Protein AF-A0A355GVV0-F1 (afdb_monomer_lite)

Radius of gyration: 23.67 Å; chains: 1; bounding box: 60×24×64 Å

pLDDT: mean 89.29, std 7.78, range [55.41, 97.38]

Sequence (153 aa):
MKILMRLLKFTRQDWPNFIIATVSVLVITGFNLWIPMIIKQILALIGDGQSPDALLGITRSGLMLLGAYLGRTVCQFLQRYYSHVGGWSLVARMRQKTYDHIQKLSLRFFQDKPTGQLMSRMISDTANMETLTAHALPDMLSNTLLLIGVTVL

Secondary structure (DSSP, 8-state):
-HHHHHHHHHGGGGHHHHHHHHHHHHHHHHHHHHHHHHHHHHHHHHHT---TTHHHHHHHHHHHHHHHHHHHHHHHHHHHHHHHHHHHHHHHHHHHHHHHHHTTS-HHHHHTS-HHHHHHIIIIIHHHHHHIIIIIHHHHHHHHHHHHHHHH-

Foldseek 3Di:
DVVVVVLVVLLVVLVVLLVLLLVLLVLLLVLVLVLVVLVVQLVVLVVVDDDVCSVVSNVVSVVVNVVSVVSNVVSVVSNLVSLQVSLVVSLVVQLVVLVVVVVPDDPVVVVPDDPVVSVCCSRVVSNVSSCCRSPVVSPVSNVVSNVVSVVVD

Structure (mmCIF, N/CA/C/O backbone):
data_AF-A0A355GVV0-F1
#
_entry.id   AF-A0A355GVV0-F1
#
loop_
_atom_site.group_PDB
_atom_site.id
_atom_site.type_symbol
_atom_site.label_atom_id
_atom_site.label_alt_id
_atom_site.label_comp_id
_atom_site.label_asym_id
_atom_site.label_entity_id
_atom_site.label_seq_id
_atom_site.pdbx_PDB_ins_code
_atom_site.Cartn_x
_atom_site.Cartn_y
_atom_site.Cartn_z
_atom_site.occupancy
_atom_site.B_iso_or_equiv
_atom_site.auth_seq_id
_atom_site.auth_comp_id
_atom_site.auth_asym_id
_atom_site.auth_atom_id
_atom_site.pdbx_PDB_model_num
ATOM 1 N N . MET A 1 1 ? -21.300 -12.947 0.345 1.00 55.41 1 MET A N 1
ATOM 2 C CA . MET A 1 1 ? -21.330 -11.684 -0.441 1.00 55.41 1 MET A CA 1
ATOM 3 C C . MET A 1 1 ? -21.947 -10.483 0.293 1.00 55.41 1 MET A C 1
ATOM 5 O O . MET A 1 1 ? -21.330 -9.427 0.272 1.00 55.41 1 MET A O 1
ATOM 9 N N . LYS A 1 2 ? -23.094 -10.597 0.992 1.00 74.69 2 LYS A N 1
ATOM 10 C CA . LYS A 1 2 ? -23.753 -9.447 1.670 1.00 74.69 2 LYS A CA 1
ATOM 11 C C . LYS A 1 2 ? -22.872 -8.706 2.697 1.00 74.69 2 LYS A C 1
ATOM 13 O O . LYS A 1 2 ? -22.935 -7.485 2.782 1.00 74.69 2 LYS A O 1
ATOM 18 N N . ILE A 1 3 ? -22.038 -9.430 3.450 1.00 75.75 3 ILE A N 1
ATOM 19 C CA . ILE A 1 3 ? -21.114 -8.855 4.450 1.00 75.75 3 ILE A CA 1
ATOM 20 C C . ILE A 1 3 ? -20.027 -8.008 3.776 1.00 75.75 3 ILE A C 1
ATOM 22 O O . ILE A 1 3 ? -19.794 -6.877 4.194 1.00 75.75 3 ILE A O 1
ATOM 26 N N . LEU A 1 4 ? -19.440 -8.515 2.687 1.00 72.25 4 LEU A N 1
ATOM 27 C CA . LEU A 1 4 ? -18.403 -7.818 1.926 1.00 72.25 4 LEU A CA 1
ATOM 28 C C . LEU A 1 4 ? -18.928 -6.488 1.367 1.00 72.25 4 LEU A C 1
ATOM 30 O O . LEU A 1 4 ? -18.325 -5.450 1.595 1.00 72.25 4 LEU A O 1
ATOM 34 N N . MET A 1 5 ? -20.108 -6.492 0.736 1.00 71.38 5 MET A N 1
ATOM 35 C CA . MET A 1 5 ? -20.757 -5.265 0.243 1.00 71.38 5 MET A CA 1
ATOM 36 C C . MET A 1 5 ? -21.082 -4.266 1.361 1.00 71.38 5 MET A C 1
ATOM 38 O O . MET A 1 5 ? -21.007 -3.055 1.156 1.00 71.38 5 MET A O 1
ATOM 42 N N . ARG A 1 6 ? -21.432 -4.750 2.557 1.00 77.19 6 ARG A N 1
ATOM 43 C CA . ARG A 1 6 ? -21.721 -3.890 3.711 1.00 77.19 6 ARG A CA 1
ATOM 44 C C . ARG A 1 6 ? -20.454 -3.218 4.246 1.00 77.19 6 ARG A C 1
ATOM 46 O O . ARG A 1 6 ? -20.512 -2.038 4.581 1.00 77.19 6 ARG A O 1
ATOM 53 N N . LEU A 1 7 ? -19.332 -3.941 4.268 1.00 74.31 7 LEU A N 1
ATOM 54 C CA . LEU A 1 7 ? -18.010 -3.393 4.588 1.00 74.31 7 LEU A CA 1
ATOM 55 C C . LEU A 1 7 ? -17.569 -2.378 3.528 1.00 74.31 7 LEU A C 1
ATOM 57 O O . LEU A 1 7 ? -17.189 -1.265 3.872 1.00 74.31 7 LEU A O 1
ATOM 61 N N . LEU A 1 8 ? -17.737 -2.704 2.246 1.00 71.75 8 LEU A N 1
ATOM 62 C CA . LEU A 1 8 ? -17.374 -1.842 1.117 1.00 71.75 8 LEU A CA 1
ATOM 63 C C . LEU A 1 8 ? -18.168 -0.521 1.101 1.00 71.75 8 LEU A C 1
ATOM 65 O O . LEU A 1 8 ? -17.642 0.540 0.778 1.00 71.75 8 LEU A O 1
ATOM 69 N N . LYS A 1 9 ? -19.440 -0.555 1.517 1.00 77.88 9 LYS A N 1
ATOM 70 C CA . LYS A 1 9 ? -20.248 0.660 1.706 1.00 77.88 9 LYS A CA 1
ATOM 71 C C . LYS A 1 9 ? -19.784 1.484 2.914 1.00 77.88 9 LYS A C 1
ATOM 73 O O . LYS A 1 9 ? -19.924 2.704 2.900 1.00 77.88 9 LYS A O 1
ATOM 78 N N . PHE A 1 10 ? -19.236 0.842 3.946 1.00 79.06 10 PHE A N 1
ATOM 79 C CA . PHE A 1 10 ? -18.700 1.508 5.137 1.00 79.06 10 PHE A CA 1
ATOM 80 C C . PHE A 1 10 ? -17.327 2.158 4.884 1.00 79.06 10 PHE A C 1
ATOM 82 O O . PHE A 1 10 ? -17.004 3.178 5.496 1.00 79.06 10 PHE A O 1
ATOM 89 N N . THR A 1 11 ? -16.550 1.631 3.932 1.00 79.94 11 THR A N 1
ATOM 90 C CA . THR A 1 11 ? -15.290 2.248 3.490 1.00 79.94 11 THR A CA 1
ATOM 91 C C . THR A 1 11 ? -15.491 3.451 2.568 1.00 79.94 11 THR A C 1
ATOM 93 O O . THR A 1 11 ? -14.528 4.175 2.346 1.00 79.94 11 THR A O 1
ATOM 96 N N . ARG A 1 12 ? -16.716 3.722 2.074 1.00 81.31 12 ARG A N 1
ATOM 97 C CA . ARG A 1 12 ? -17.031 4.776 1.079 1.00 81.31 12 ARG A CA 1
ATOM 98 C C . ARG A 1 12 ? -16.417 6.147 1.381 1.00 81.31 12 ARG A C 1
ATOM 100 O O . ARG A 1 12 ? -16.052 6.860 0.455 1.00 81.31 12 ARG A O 1
ATOM 107 N N . GLN A 1 13 ? -16.304 6.512 2.654 1.00 82.88 13 GLN A N 1
ATOM 108 C CA . GLN A 1 13 ? -15.738 7.794 3.069 1.00 82.88 13 GLN A CA 1
ATOM 109 C C . GLN A 1 13 ? -14.218 7.901 2.819 1.00 82.88 13 GLN A C 1
ATOM 111 O O . GLN A 1 13 ? -13.740 8.998 2.564 1.00 82.88 13 GLN A O 1
ATOM 116 N N . ASP A 1 14 ? -13.484 6.780 2.805 1.00 87.56 14 ASP A N 1
ATOM 117 C CA . ASP A 1 14 ? -12.030 6.732 2.548 1.00 87.56 14 ASP A CA 1
ATOM 118 C C . ASP A 1 14 ? -11.680 6.306 1.113 1.00 87.56 14 ASP A C 1
ATOM 120 O O . ASP A 1 14 ? -10.513 6.075 0.794 1.00 87.56 14 ASP A O 1
ATOM 124 N N . TRP A 1 15 ? -12.670 6.187 0.223 1.00 84.94 15 TRP A N 1
ATOM 125 C CA . TRP A 1 15 ? -12.437 5.784 -1.168 1.00 84.94 15 TRP A CA 1
ATOM 126 C C . TRP A 1 15 ? -11.397 6.620 -1.915 1.00 84.94 15 TRP A C 1
ATOM 128 O O . TRP A 1 15 ? -10.642 6.012 -2.669 1.00 84.94 15 TRP A O 1
ATOM 138 N N . PRO A 1 16 ? -11.282 7.950 -1.722 1.00 91.06 16 PRO A N 1
ATOM 139 C CA . PRO A 1 16 ? -10.233 8.718 -2.387 1.00 91.06 16 PRO A CA 1
ATOM 140 C C . PRO A 1 16 ? -8.832 8.165 -2.099 1.00 91.06 16 PRO A C 1
ATOM 142 O O . PRO A 1 16 ? -8.040 7.979 -3.020 1.00 91.06 16 PRO A O 1
ATOM 145 N N . ASN A 1 17 ? -8.561 7.803 -0.843 1.00 92.94 17 ASN A N 1
ATOM 146 C CA . ASN A 1 17 ? -7.276 7.246 -0.430 1.00 92.94 17 ASN A CA 1
ATOM 147 C C . ASN A 1 17 ? -7.032 5.873 -1.074 1.00 92.94 17 ASN A C 1
ATOM 149 O O . ASN A 1 17 ? -5.964 5.624 -1.633 1.00 92.94 17 ASN A O 1
ATOM 153 N N . PHE A 1 18 ? -8.042 4.999 -1.073 1.00 91.12 18 PHE A N 1
ATOM 154 C CA . PHE A 1 18 ? -7.925 3.679 -1.696 1.00 91.12 18 PHE A CA 1
ATOM 155 C C . PHE A 1 18 ? -7.801 3.743 -3.223 1.00 91.12 18 PHE A C 1
ATOM 157 O O . PHE A 1 18 ? -7.100 2.918 -3.806 1.00 91.12 18 PHE A O 1
ATOM 164 N N . ILE A 1 19 ? -8.419 4.726 -3.883 1.00 92.25 19 ILE A N 1
ATOM 165 C CA . ILE A 1 19 ? -8.277 4.938 -5.330 1.00 92.25 19 ILE A CA 1
ATOM 166 C C . ILE A 1 19 ? -6.848 5.364 -5.661 1.00 92.25 19 ILE A C 1
ATOM 168 O O . ILE A 1 19 ? -6.229 4.755 -6.531 1.00 92.25 19 ILE A O 1
ATOM 172 N N . ILE A 1 20 ? -6.294 6.349 -4.942 1.00 94.81 20 ILE A N 1
ATOM 173 C CA . ILE A 1 20 ? -4.908 6.794 -5.156 1.00 94.81 20 ILE A CA 1
ATOM 174 C C . ILE A 1 20 ? -3.938 5.633 -4.920 1.00 94.81 20 ILE A C 1
ATOM 176 O O . ILE A 1 20 ? -3.043 5.396 -5.734 1.00 94.81 20 ILE A O 1
ATOM 180 N N . ALA A 1 21 ? -4.144 4.865 -3.849 1.00 94.25 21 ALA A N 1
ATOM 181 C CA . ALA A 1 21 ? -3.357 3.672 -3.569 1.00 94.25 21 ALA A CA 1
ATOM 182 C C . ALA A 1 21 ? -3.439 2.633 -4.695 1.00 94.25 21 ALA A C 1
ATOM 184 O O . ALA A 1 21 ? -2.408 2.138 -5.143 1.00 94.25 21 ALA A O 1
ATOM 185 N N . THR A 1 22 ? -4.644 2.344 -5.189 1.00 92.31 22 THR A N 1
ATOM 186 C CA . THR A 1 22 ? -4.869 1.370 -6.267 1.00 92.31 22 THR A CA 1
ATOM 187 C C . THR A 1 22 ? -4.180 1.805 -7.556 1.00 92.31 22 THR A C 1
ATOM 189 O O . THR A 1 22 ? -3.444 1.023 -8.148 1.00 92.31 22 THR A O 1
ATOM 192 N N . VAL A 1 23 ? -4.352 3.064 -7.968 1.00 95.31 23 VAL A N 1
ATOM 193 C CA . VAL A 1 23 ? -3.676 3.613 -9.154 1.00 95.31 23 VAL A CA 1
ATOM 194 C C . VAL A 1 23 ? -2.158 3.536 -8.988 1.00 95.31 23 VAL A C 1
ATOM 196 O O . VAL A 1 23 ? -1.456 3.134 -9.911 1.00 95.31 23 VAL A O 1
ATOM 199 N N . SER A 1 24 ? -1.652 3.841 -7.793 1.00 96.00 24 SER A N 1
ATOM 200 C CA . SER A 1 24 ? -0.222 3.758 -7.498 1.00 96.00 24 SER A CA 1
ATOM 201 C C . SER A 1 24 ? 0.300 2.320 -7.607 1.00 96.00 24 SER A C 1
ATOM 203 O O . SER A 1 24 ? 1.360 2.119 -8.192 1.00 96.00 24 SER A O 1
ATOM 205 N N . VAL A 1 25 ? -0.449 1.314 -7.129 1.00 94.56 25 VAL A N 1
ATOM 206 C CA . VAL A 1 25 ? -0.112 -0.111 -7.325 1.00 94.56 25 VAL A CA 1
ATOM 207 C C . VAL A 1 25 ? -0.016 -0.457 -8.807 1.00 94.56 25 VAL A C 1
ATOM 209 O O . VAL A 1 25 ? 0.981 -1.046 -9.208 1.00 94.56 25 VAL A O 1
ATOM 212 N N . LEU A 1 26 ? -0.994 -0.057 -9.628 1.00 93.69 26 LEU A N 1
ATOM 213 C CA . LEU A 1 26 ? -0.978 -0.342 -11.070 1.00 93.69 26 LEU A CA 1
ATOM 214 C C . LEU A 1 26 ? 0.288 0.203 -11.743 1.00 93.69 26 LEU A C 1
ATOM 216 O O . LEU A 1 26 ? 0.930 -0.490 -12.532 1.00 93.69 26 LEU A O 1
ATOM 220 N N . VAL A 1 27 ? 0.678 1.428 -11.388 1.00 95.62 27 VAL A N 1
ATOM 221 C CA . VAL A 1 27 ? 1.893 2.063 -11.909 1.00 95.62 27 VAL A CA 1
ATOM 222 C C . VAL A 1 27 ? 3.154 1.341 -11.414 1.00 95.62 27 VAL A C 1
ATOM 224 O O . VAL A 1 27 ? 4.070 1.102 -12.200 1.00 95.62 27 VAL A O 1
ATOM 227 N N . ILE A 1 28 ? 3.201 0.925 -10.143 1.00 95.25 28 ILE A N 1
ATOM 228 C CA . ILE A 1 28 ? 4.315 0.132 -9.590 1.00 95.25 28 ILE A CA 1
ATOM 229 C C . ILE A 1 28 ? 4.454 -1.204 -10.324 1.00 95.25 28 ILE A C 1
ATOM 231 O O . ILE A 1 28 ? 5.572 -1.593 -10.663 1.00 95.25 28 ILE A O 1
ATOM 235 N N . THR A 1 29 ? 3.347 -1.903 -10.588 1.00 93.44 29 THR A N 1
ATOM 236 C CA . THR A 1 29 ? 3.352 -3.151 -11.362 1.00 93.44 29 THR A CA 1
ATOM 237 C C . THR A 1 29 ? 3.887 -2.905 -12.775 1.00 93.44 29 THR A C 1
ATOM 239 O O . THR A 1 29 ? 4.726 -3.672 -13.242 1.00 93.44 29 THR A O 1
ATOM 242 N N . GLY A 1 30 ? 3.502 -1.798 -13.419 1.00 93.19 30 GLY A N 1
ATOM 243 C CA . GLY A 1 30 ? 4.070 -1.382 -14.705 1.00 93.19 30 GLY A CA 1
ATOM 244 C C . GLY A 1 30 ? 5.592 -1.213 -14.654 1.00 93.19 30 GLY A C 1
ATOM 245 O O . GLY A 1 30 ? 6.305 -1.771 -15.486 1.00 93.19 30 GLY A O 1
ATOM 246 N N . PHE A 1 31 ? 6.117 -0.532 -13.629 1.00 94.69 31 PHE A N 1
ATOM 247 C CA . PHE A 1 31 ? 7.566 -0.424 -13.427 1.00 94.69 31 PHE A CA 1
ATOM 248 C C . PHE A 1 31 ? 8.238 -1.783 -13.176 1.00 94.69 31 PHE A C 1
ATOM 250 O O . PHE A 1 31 ? 9.323 -2.020 -13.704 1.00 94.69 31 PHE A O 1
ATOM 257 N N . ASN A 1 32 ? 7.609 -2.689 -12.417 1.00 92.81 32 ASN A N 1
ATOM 258 C CA . ASN A 1 32 ? 8.150 -4.031 -12.163 1.00 92.81 32 ASN A CA 1
ATOM 259 C C . ASN A 1 32 ? 8.315 -4.853 -13.452 1.00 92.81 32 ASN A C 1
ATOM 261 O O . ASN A 1 32 ? 9.244 -5.650 -13.532 1.00 92.81 32 ASN A O 1
ATOM 265 N N . LEU A 1 33 ? 7.438 -4.659 -14.441 1.00 91.75 33 LEU A N 1
ATOM 266 C CA . LEU A 1 33 ? 7.525 -5.318 -15.749 1.00 91.75 33 LEU A CA 1
ATOM 267 C C . LEU A 1 33 ? 8.517 -4.614 -16.681 1.00 91.75 33 LEU A C 1
ATOM 269 O O . LEU A 1 33 ? 9.238 -5.264 -17.433 1.00 91.75 33 LEU A O 1
ATOM 273 N N . TRP A 1 34 ? 8.592 -3.284 -16.610 1.00 92.69 34 TRP A N 1
ATOM 274 C CA . TRP A 1 34 ? 9.447 -2.496 -17.495 1.00 92.69 34 TRP A CA 1
ATOM 275 C C . TRP A 1 34 ? 10.939 -2.597 -17.143 1.00 92.69 34 TRP A C 1
ATOM 277 O O . TRP A 1 34 ? 11.776 -2.701 -18.039 1.00 92.69 34 TRP A O 1
ATOM 287 N N . ILE A 1 35 ? 11.290 -2.622 -15.851 1.00 93.56 35 ILE A N 1
ATOM 288 C CA . ILE A 1 35 ? 12.689 -2.683 -15.387 1.00 93.56 35 ILE A CA 1
ATOM 289 C C . ILE A 1 35 ? 13.455 -3.886 -15.989 1.00 93.56 35 ILE A C 1
ATOM 291 O O . ILE A 1 35 ? 14.532 -3.664 -16.551 1.00 93.56 35 ILE A O 1
ATOM 295 N N . PRO A 1 36 ? 12.939 -5.134 -15.957 1.00 92.69 36 PRO A N 1
ATOM 296 C CA . PRO A 1 36 ? 13.584 -6.277 -16.607 1.00 92.69 36 PRO A CA 1
ATOM 297 C C . PRO A 1 36 ? 13.811 -6.102 -18.113 1.00 92.69 36 PRO A C 1
ATOM 299 O O . PRO A 1 36 ? 14.832 -6.555 -18.629 1.00 92.69 36 PRO A O 1
ATOM 302 N N . MET A 1 37 ? 12.907 -5.421 -18.827 1.00 91.19 37 MET A N 1
ATOM 303 C CA . MET A 1 37 ? 13.069 -5.169 -20.265 1.00 91.19 37 MET A CA 1
ATOM 304 C C . MET A 1 37 ? 14.250 -4.233 -20.545 1.00 91.19 37 MET A C 1
ATOM 306 O O . MET A 1 37 ? 15.015 -4.479 -21.476 1.00 91.19 37 MET A O 1
ATOM 310 N N . ILE A 1 38 ? 14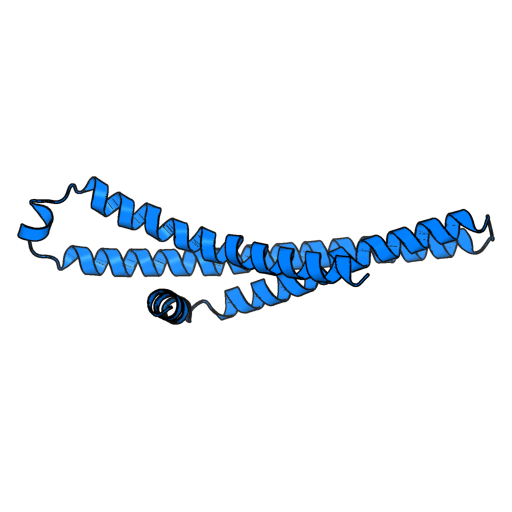.441 -3.204 -19.712 1.00 90.38 38 ILE A N 1
ATOM 311 C CA . ILE A 1 38 ? 15.600 -2.301 -19.809 1.00 90.38 38 ILE A CA 1
ATOM 312 C C . ILE A 1 38 ? 16.894 -3.082 -19.548 1.00 90.38 38 ILE A C 1
ATOM 314 O O . ILE A 1 38 ? 17.869 -2.929 -20.281 1.00 90.38 38 ILE A O 1
ATOM 318 N N . ILE A 1 39 ? 16.899 -3.971 -18.549 1.00 90.69 39 ILE A N 1
ATOM 319 C CA . ILE A 1 39 ? 18.057 -4.829 -18.255 1.00 90.69 39 ILE A CA 1
ATOM 320 C C . ILE A 1 39 ? 18.372 -5.745 -19.446 1.00 90.69 39 ILE A C 1
ATOM 322 O O . ILE A 1 39 ? 19.530 -5.846 -19.846 1.00 90.69 39 ILE A O 1
ATOM 326 N N . LYS A 1 40 ? 17.356 -6.362 -20.065 1.00 90.06 40 LYS A N 1
ATOM 327 C CA . LYS A 1 40 ? 17.526 -7.180 -21.277 1.00 90.06 40 LYS A CA 1
ATOM 328 C C . LYS A 1 40 ? 18.151 -6.377 -22.422 1.00 90.06 40 LYS A C 1
ATOM 330 O O . LYS A 1 40 ? 19.029 -6.890 -23.109 1.00 90.06 40 LYS A O 1
ATOM 335 N N . GLN A 1 41 ? 17.739 -5.123 -22.605 1.00 87.12 41 GLN A N 1
ATOM 336 C CA . GLN A 1 41 ? 18.304 -4.236 -23.623 1.00 87.12 41 GLN A CA 1
ATOM 337 C C . GLN A 1 41 ? 19.773 -3.890 -23.340 1.00 87.12 41 GLN A C 1
ATOM 339 O O . GLN A 1 41 ? 20.589 -3.922 -24.257 1.00 87.12 41 GLN A O 1
ATOM 344 N N . ILE A 1 42 ? 20.129 -3.627 -22.078 1.00 86.94 42 ILE A N 1
ATOM 345 C CA . ILE A 1 42 ? 21.526 -3.407 -21.669 1.00 86.94 42 ILE A CA 1
ATOM 346 C C . ILE A 1 42 ? 22.377 -4.646 -21.974 1.00 86.94 42 ILE A C 1
ATOM 348 O O . ILE A 1 42 ? 23.454 -4.518 -22.548 1.00 86.94 42 ILE A O 1
ATOM 352 N N . LEU A 1 43 ? 21.890 -5.844 -21.637 1.00 87.69 43 LEU A N 1
ATOM 353 C CA . LEU A 1 43 ? 22.608 -7.095 -21.902 1.00 87.69 43 LEU A CA 1
ATOM 354 C C . LEU A 1 43 ? 22.805 -7.351 -23.404 1.00 87.69 43 LEU A C 1
ATOM 356 O O . LEU A 1 43 ? 23.882 -7.784 -23.803 1.00 87.69 43 LEU A O 1
ATOM 360 N N . ALA A 1 44 ? 21.807 -7.045 -24.237 1.00 86.00 44 ALA A N 1
ATOM 361 C CA . ALA A 1 44 ? 21.916 -7.181 -25.691 1.00 86.00 44 ALA A CA 1
ATOM 362 C C . ALA A 1 44 ? 22.988 -6.249 -26.286 1.00 86.00 44 ALA A C 1
ATOM 364 O O . ALA A 1 44 ? 23.790 -6.686 -27.105 1.00 86.00 44 ALA A O 1
ATOM 365 N N . LEU A 1 45 ? 23.060 -4.998 -25.814 1.00 83.38 45 LEU A N 1
ATOM 366 C CA . LEU A 1 45 ? 24.079 -4.030 -26.244 1.00 83.38 45 LEU A CA 1
ATOM 367 C C . LEU A 1 45 ? 25.508 -4.454 -25.871 1.00 83.38 45 LEU A C 1
ATOM 369 O O . LEU A 1 45 ? 26.454 -4.085 -26.557 1.00 83.38 45 LEU A O 1
ATOM 373 N N . ILE A 1 46 ? 25.669 -5.219 -24.788 1.00 82.00 46 ILE A N 1
ATOM 374 C CA . ILE A 1 46 ? 26.967 -5.775 -24.378 1.00 82.00 46 ILE A CA 1
ATOM 375 C C . ILE A 1 46 ? 27.331 -6.999 -25.238 1.00 82.00 46 ILE A C 1
ATOM 377 O O . ILE A 1 46 ? 28.505 -7.207 -25.541 1.00 82.00 46 ILE A O 1
ATOM 381 N N . GLY A 1 47 ? 26.337 -7.806 -25.627 1.00 76.06 47 GLY A N 1
ATOM 382 C CA . GLY A 1 47 ? 26.524 -9.050 -26.379 1.00 76.06 47 GLY A CA 1
ATOM 383 C C . GLY A 1 47 ? 26.914 -8.869 -27.850 1.00 76.06 47 GLY A C 1
ATOM 384 O O . GLY A 1 47 ? 27.690 -9.675 -28.356 1.00 76.06 47 GLY A O 1
ATOM 385 N N . ASP A 1 48 ? 26.442 -7.810 -28.515 1.00 71.00 48 ASP A N 1
ATOM 386 C CA . ASP A 1 48 ? 26.696 -7.549 -29.949 1.00 71.00 48 ASP A CA 1
ATOM 387 C C . ASP A 1 48 ? 28.102 -6.977 -30.260 1.00 71.00 48 ASP A C 1
ATOM 389 O O . ASP A 1 48 ? 28.439 -6.716 -31.415 1.00 71.00 48 ASP A O 1
ATOM 393 N N . GLY A 1 49 ? 28.963 -6.828 -29.247 1.00 62.16 49 GLY A N 1
ATOM 394 C CA . GLY A 1 49 ? 30.335 -6.333 -29.393 1.00 62.16 49 GLY A CA 1
ATOM 395 C C . GLY A 1 49 ? 30.472 -4.814 -29.231 1.00 62.16 49 GLY A C 1
ATOM 396 O O . GLY A 1 49 ? 29.515 -4.053 -29.369 1.00 62.16 49 GLY A O 1
ATOM 397 N N . GLN A 1 50 ? 31.692 -4.365 -28.898 1.00 64.25 50 GLN A N 1
ATOM 398 C CA . GLN A 1 50 ? 32.011 -2.963 -28.587 1.00 64.25 50 GLN A CA 1
ATOM 399 C C . GLN A 1 50 ? 31.958 -2.067 -29.833 1.00 64.25 50 GLN A C 1
ATOM 401 O O . GLN A 1 50 ? 32.983 -1.699 -30.404 1.00 64.25 50 GLN A O 1
ATOM 406 N N . SER A 1 51 ? 30.752 -1.696 -30.253 1.00 65.94 51 SER A N 1
ATOM 407 C CA . SER A 1 51 ? 30.558 -0.526 -31.101 1.00 65.94 51 SER A CA 1
ATOM 408 C C . SER A 1 51 ? 30.817 0.749 -30.272 1.00 65.94 51 SER A C 1
ATOM 410 O O . SER A 1 51 ? 30.471 0.789 -29.089 1.00 65.94 51 SER A O 1
ATOM 412 N N . PRO A 1 52 ? 31.419 1.810 -30.842 1.00 65.31 52 PRO A N 1
ATOM 413 C CA . PRO A 1 52 ? 31.649 3.078 -30.134 1.00 65.31 52 PRO A CA 1
ATOM 414 C C . PRO A 1 52 ? 30.366 3.685 -29.533 1.00 65.31 52 PRO A C 1
ATOM 416 O O . PRO A 1 52 ? 30.413 4.358 -28.504 1.00 65.31 52 PRO A O 1
ATOM 419 N N . ASP A 1 53 ? 29.212 3.377 -30.134 1.00 72.19 53 ASP A N 1
ATOM 420 C CA . ASP A 1 53 ? 27.883 3.814 -29.695 1.00 72.19 53 ASP A CA 1
ATOM 421 C C . ASP A 1 53 ? 27.297 2.978 -28.539 1.00 72.19 53 ASP A C 1
ATOM 423 O O . ASP A 1 53 ? 26.313 3.387 -27.912 1.00 72.19 53 ASP A O 1
ATOM 427 N N . ALA A 1 54 ? 27.904 1.835 -28.196 1.00 75.81 54 ALA A N 1
ATOM 428 C CA . ALA A 1 54 ? 27.434 0.963 -27.120 1.00 75.81 54 ALA A CA 1
ATOM 429 C C . ALA A 1 54 ? 27.481 1.662 -25.754 1.00 75.81 54 ALA A C 1
ATOM 431 O O . ALA A 1 54 ? 26.551 1.526 -24.957 1.00 75.81 54 ALA A O 1
ATOM 432 N N . LEU A 1 55 ? 28.512 2.479 -25.496 1.00 78.44 55 LEU A N 1
ATOM 433 C CA . LEU A 1 55 ? 28.622 3.249 -24.253 1.00 78.44 55 LEU A CA 1
ATOM 434 C C . LEU A 1 55 ? 27.466 4.244 -24.103 1.00 78.44 55 LEU A C 1
ATOM 436 O O . LEU A 1 55 ? 26.843 4.298 -23.043 1.00 78.44 55 LEU A O 1
ATOM 440 N N . LEU A 1 56 ? 27.117 4.969 -25.172 1.00 82.56 56 LEU A N 1
ATOM 441 C CA . LEU A 1 56 ? 25.983 5.900 -25.170 1.00 82.56 56 LEU A CA 1
ATOM 442 C C . LEU A 1 56 ? 24.650 5.166 -24.964 1.00 82.56 56 LEU A C 1
ATOM 444 O O . LEU A 1 56 ? 23.804 5.626 -24.192 1.00 82.56 56 LEU A O 1
ATOM 448 N N . GLY A 1 57 ? 24.472 4.003 -25.601 1.00 83.56 5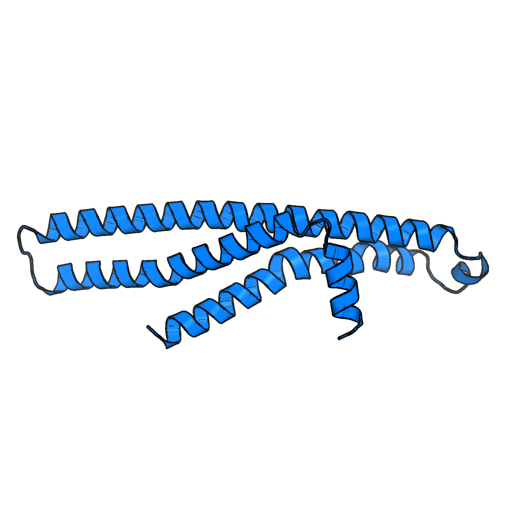7 GLY A N 1
ATOM 449 C CA . GLY A 1 57 ? 23.296 3.148 -25.419 1.00 83.56 57 GLY A CA 1
ATOM 450 C C . GLY A 1 57 ? 23.140 2.637 -23.982 1.00 83.56 57 GLY A C 1
ATOM 451 O O . GLY A 1 57 ? 22.041 2.687 -23.417 1.00 83.56 57 GLY A O 1
ATOM 452 N N . ILE A 1 58 ? 24.244 2.219 -23.357 1.00 85.75 58 ILE A N 1
ATOM 453 C CA . ILE A 1 58 ? 24.281 1.765 -21.961 1.00 85.75 58 ILE A CA 1
ATOM 454 C C . ILE A 1 58 ? 23.999 2.930 -21.009 1.00 85.75 58 ILE A C 1
ATOM 456 O O . ILE A 1 58 ? 23.152 2.790 -20.127 1.00 85.75 58 ILE A O 1
ATOM 460 N N . THR A 1 59 ? 24.634 4.095 -21.187 1.00 87.50 59 THR A N 1
ATOM 461 C CA . THR A 1 59 ? 24.391 5.266 -20.325 1.00 87.50 59 THR A CA 1
ATOM 462 C C . THR A 1 59 ? 22.940 5.739 -20.416 1.00 87.50 59 THR A C 1
ATOM 464 O O . THR A 1 59 ? 22.315 6.005 -19.388 1.00 87.50 59 THR A O 1
ATOM 467 N N . ARG A 1 60 ? 22.355 5.783 -21.622 1.00 89.94 60 ARG A N 1
ATOM 468 C CA . ARG A 1 60 ? 20.943 6.146 -21.820 1.00 89.94 60 ARG A CA 1
ATOM 469 C C . ARG A 1 60 ? 19.999 5.157 -21.136 1.00 89.94 60 ARG A C 1
ATOM 471 O O . ARG A 1 60 ? 19.076 5.580 -20.443 1.00 89.94 60 ARG A O 1
ATOM 478 N N . SER A 1 61 ? 20.242 3.858 -21.300 1.00 89.38 61 SER A N 1
ATOM 479 C CA . SER A 1 61 ? 19.437 2.807 -20.663 1.00 89.38 61 SER A CA 1
ATOM 480 C C . SER A 1 61 ? 19.597 2.822 -19.138 1.00 89.38 61 SER A C 1
ATOM 482 O O . SER A 1 61 ? 18.621 2.649 -18.412 1.00 89.38 61 SER A O 1
ATOM 484 N N . GLY A 1 62 ? 20.800 3.116 -18.636 1.00 91.19 62 GLY A N 1
ATOM 485 C CA . GLY A 1 62 ? 21.074 3.309 -17.212 1.00 91.19 62 GLY A CA 1
ATOM 486 C C . GLY A 1 62 ? 20.327 4.507 -16.620 1.00 91.19 62 GLY A C 1
ATOM 487 O O . GLY A 1 62 ? 19.736 4.390 -15.548 1.00 91.19 62 GLY A O 1
ATOM 488 N N . LEU A 1 63 ? 20.268 5.633 -17.338 1.00 93.38 63 LEU A N 1
ATOM 489 C CA . LEU A 1 63 ? 19.458 6.792 -16.943 1.00 93.38 63 LEU A CA 1
ATOM 490 C C . LEU A 1 63 ? 17.958 6.471 -16.932 1.00 93.38 63 LEU A C 1
ATOM 492 O O . LEU A 1 63 ? 17.260 6.866 -15.998 1.00 93.38 63 LEU A O 1
ATOM 496 N N . MET A 1 64 ? 17.461 5.723 -17.923 1.00 93.88 64 MET A N 1
ATOM 497 C CA . MET A 1 64 ? 16.071 5.248 -17.933 1.00 93.88 64 MET A CA 1
ATOM 498 C C . MET A 1 64 ? 15.777 4.337 -16.739 1.00 93.88 64 MET A C 1
ATOM 500 O O . MET A 1 64 ? 14.746 4.497 -16.091 1.00 93.88 64 MET A O 1
ATOM 504 N N . LEU A 1 65 ? 16.692 3.420 -16.414 1.00 94.38 65 LEU A N 1
ATOM 505 C CA . LEU A 1 65 ? 16.568 2.526 -15.266 1.00 94.38 65 LEU A CA 1
ATOM 506 C C . LEU A 1 65 ? 16.519 3.315 -13.951 1.00 94.38 65 LEU A C 1
ATOM 508 O O . LEU A 1 65 ? 15.648 3.073 -13.118 1.00 94.38 65 LEU A O 1
ATOM 512 N N . LEU A 1 66 ? 17.405 4.299 -13.787 1.00 95.44 66 LEU A N 1
ATOM 513 C CA . LEU A 1 66 ? 17.417 5.183 -12.623 1.00 95.44 66 LEU A CA 1
ATOM 514 C C . LEU A 1 66 ? 16.099 5.963 -12.507 1.00 95.44 66 LEU A C 1
ATOM 516 O O . LEU A 1 66 ? 15.485 5.974 -11.440 1.00 95.44 66 LEU A O 1
ATOM 520 N N . GLY A 1 67 ? 15.613 6.538 -13.611 1.00 95.75 67 GLY A N 1
ATOM 521 C CA . GLY A 1 67 ? 14.314 7.212 -13.662 1.00 95.75 67 GLY A CA 1
ATOM 522 C C . GLY A 1 67 ? 13.145 6.287 -13.309 1.00 95.75 67 GLY A C 1
ATOM 523 O O . GLY A 1 67 ? 12.264 6.674 -12.541 1.00 95.75 67 GLY A O 1
ATOM 524 N N . ALA A 1 68 ? 13.163 5.043 -13.795 1.00 95.50 68 ALA A N 1
ATOM 525 C CA . ALA A 1 68 ? 12.153 4.038 -13.480 1.00 95.50 68 ALA A CA 1
ATOM 526 C C . ALA A 1 68 ? 12.140 3.681 -11.984 1.00 95.50 68 ALA A C 1
ATOM 528 O O . ALA A 1 68 ? 11.071 3.623 -11.379 1.00 95.50 68 ALA A O 1
ATOM 529 N N . TYR A 1 69 ? 13.307 3.502 -11.354 1.00 96.00 69 TYR A N 1
ATOM 530 C CA . TYR A 1 69 ? 13.397 3.246 -9.911 1.00 96.00 69 TYR A CA 1
ATOM 531 C C . TYR A 1 69 ? 12.949 4.439 -9.065 1.00 96.00 69 TYR A C 1
ATOM 533 O O . TYR A 1 69 ? 12.259 4.243 -8.060 1.00 96.00 69 TYR A O 1
ATOM 541 N N . LEU A 1 70 ? 13.289 5.666 -9.467 1.00 97.00 70 LEU A N 1
ATOM 542 C CA . LEU A 1 70 ? 12.811 6.872 -8.790 1.00 97.00 70 LEU A CA 1
ATOM 543 C C . LEU A 1 70 ? 11.286 6.987 -8.882 1.00 97.00 70 LEU A C 1
ATOM 545 O O . LEU A 1 70 ? 10.622 7.120 -7.854 1.00 97.00 70 LEU A O 1
ATOM 549 N N . GLY A 1 71 ? 10.723 6.850 -10.087 1.00 96.56 71 GLY A N 1
ATOM 550 C CA . GLY A 1 71 ? 9.275 6.877 -10.303 1.00 96.56 71 GLY A CA 1
ATOM 551 C C . GLY A 1 71 ? 8.555 5.792 -9.502 1.00 96.56 71 GLY A C 1
ATOM 552 O O . GLY A 1 71 ? 7.605 6.078 -8.774 1.00 96.56 71 GLY A O 1
ATOM 553 N N . ARG A 1 72 ? 9.073 4.560 -9.541 1.00 96.19 72 ARG A N 1
ATOM 554 C CA . ARG A 1 72 ? 8.566 3.434 -8.749 1.00 96.19 72 ARG A CA 1
ATOM 555 C C . ARG A 1 72 ? 8.570 3.733 -7.252 1.00 96.19 72 ARG A C 1
ATOM 557 O O . ARG A 1 72 ? 7.584 3.439 -6.584 1.00 96.19 72 ARG A O 1
ATOM 564 N N . THR A 1 73 ? 9.644 4.322 -6.729 1.00 96.88 73 THR A N 1
ATOM 565 C CA . THR A 1 73 ? 9.775 4.648 -5.299 1.00 96.88 73 THR A CA 1
ATOM 566 C C . THR A 1 73 ? 8.762 5.708 -4.871 1.00 96.88 73 THR A C 1
ATOM 568 O O . THR A 1 73 ? 8.117 5.558 -3.834 1.00 96.88 73 THR A O 1
ATOM 571 N N . VAL A 1 74 ? 8.555 6.744 -5.689 1.00 97.38 74 VAL A N 1
ATOM 572 C CA . VAL A 1 74 ? 7.528 7.770 -5.441 1.00 97.38 74 VAL A CA 1
ATOM 573 C C . VAL A 1 74 ? 6.135 7.143 -5.426 1.00 97.38 74 VAL A C 1
ATOM 575 O O . VAL A 1 74 ? 5.376 7.350 -4.479 1.00 97.38 74 VAL A O 1
ATOM 578 N N . CYS A 1 75 ? 5.805 6.315 -6.420 1.00 96.50 75 CYS A N 1
ATOM 579 C CA . CYS A 1 75 ? 4.529 5.603 -6.443 1.00 96.50 75 CYS A CA 1
ATOM 580 C C . CYS A 1 75 ? 4.374 4.674 -5.233 1.00 96.50 75 CYS A C 1
ATOM 582 O O . CYS A 1 75 ? 3.292 4.603 -4.657 1.00 96.50 75 CYS A O 1
ATOM 584 N N . GLN A 1 76 ? 5.442 3.999 -4.804 1.00 95.94 76 GLN A N 1
ATOM 585 C CA . GLN A 1 76 ? 5.429 3.141 -3.620 1.00 95.94 76 GLN A CA 1
ATOM 586 C C . GLN A 1 76 ? 5.167 3.932 -2.337 1.00 95.94 76 GLN A C 1
ATOM 588 O O . GLN A 1 76 ? 4.415 3.472 -1.478 1.00 95.94 76 GLN A O 1
ATOM 593 N N . PHE A 1 77 ? 5.739 5.129 -2.211 1.00 97.12 77 PHE A N 1
ATOM 594 C CA . PHE A 1 77 ? 5.441 6.026 -1.101 1.00 97.12 77 PHE A CA 1
ATOM 595 C C . PHE A 1 77 ? 3.962 6.430 -1.093 1.00 97.12 77 PHE A C 1
ATOM 597 O O . PHE A 1 77 ? 3.294 6.251 -0.075 1.00 97.12 77 PHE A O 1
ATOM 604 N N . LEU A 1 78 ? 3.433 6.902 -2.229 1.00 96.38 78 LEU A N 1
ATOM 605 C CA . LEU A 1 78 ? 2.024 7.289 -2.358 1.00 96.38 78 LEU A CA 1
ATOM 606 C C . LEU A 1 78 ? 1.102 6.110 -2.029 1.00 96.38 78 LEU A C 1
ATOM 608 O O . LEU A 1 78 ? 0.198 6.237 -1.205 1.00 96.38 78 LEU A O 1
ATOM 612 N N . GLN A 1 79 ? 1.378 4.941 -2.606 1.00 95.44 79 GLN A N 1
ATOM 613 C CA . GLN A 1 79 ? 0.630 3.719 -2.347 1.00 95.44 79 GLN A CA 1
ATOM 614 C C . GLN A 1 79 ? 0.564 3.416 -0.852 1.00 95.44 79 GLN A C 1
ATOM 616 O O . GLN A 1 79 ? -0.534 3.264 -0.317 1.00 95.44 79 GLN A O 1
ATOM 621 N N . ARG A 1 80 ? 1.713 3.363 -0.168 1.00 94.75 80 ARG A N 1
ATOM 622 C CA . ARG A 1 80 ? 1.775 3.029 1.259 1.00 94.75 80 ARG A CA 1
ATOM 623 C C . ARG A 1 80 ? 1.074 4.075 2.107 1.00 94.75 80 ARG A C 1
ATOM 625 O O . ARG A 1 80 ? 0.269 3.709 2.960 1.00 94.75 80 ARG A O 1
ATOM 632 N N . TYR A 1 81 ? 1.351 5.351 1.852 1.00 96.31 81 TYR A N 1
ATOM 633 C CA . TYR A 1 81 ? 0.794 6.461 2.611 1.00 96.31 81 TYR A CA 1
ATOM 634 C C . TYR A 1 81 ? -0.735 6.470 2.539 1.00 96.31 81 TYR A C 1
ATOM 636 O O . TYR A 1 81 ? -1.402 6.359 3.565 1.00 96.31 81 TYR A O 1
ATOM 644 N N . TYR A 1 82 ? -1.305 6.512 1.332 1.00 95.88 82 TYR A N 1
ATOM 645 C CA . TYR A 1 82 ? -2.756 6.575 1.172 1.00 95.88 82 TYR A CA 1
ATOM 646 C C . TYR A 1 82 ? -3.451 5.278 1.606 1.00 95.88 82 TYR A C 1
ATOM 648 O O . TYR A 1 82 ? -4.531 5.343 2.192 1.00 95.88 82 TYR A O 1
ATOM 656 N N . SER A 1 83 ? -2.823 4.112 1.418 1.00 94.69 83 SER A N 1
ATOM 657 C CA . SER A 1 83 ? -3.366 2.840 1.922 1.00 94.69 83 SER A CA 1
ATOM 658 C C . SER A 1 83 ? -3.509 2.845 3.444 1.00 94.69 83 SER A C 1
ATOM 660 O O . SER A 1 83 ? -4.574 2.502 3.953 1.00 94.69 83 SER A O 1
ATOM 662 N N . HIS A 1 84 ? -2.482 3.292 4.176 1.00 95.44 84 HIS A N 1
ATOM 663 C CA . HIS A 1 84 ? -2.521 3.333 5.641 1.00 95.44 84 HIS A CA 1
ATOM 664 C C . HIS A 1 84 ? -3.428 4.445 6.160 1.00 95.44 84 HIS A C 1
ATOM 666 O O . HIS A 1 84 ? -4.188 4.214 7.096 1.00 95.44 84 HIS A O 1
ATOM 672 N N . VAL A 1 85 ? -3.409 5.634 5.548 1.00 95.31 85 VAL A N 1
ATOM 673 C CA . VAL A 1 85 ? -4.330 6.715 5.931 1.00 95.31 85 VAL A CA 1
ATOM 674 C C . VAL A 1 85 ? -5.783 6.257 5.764 1.00 95.31 85 VAL A C 1
ATOM 676 O O . VAL A 1 85 ? -6.588 6.445 6.677 1.00 95.31 85 VAL A O 1
ATOM 679 N N . GLY A 1 86 ? -6.122 5.596 4.651 1.00 93.00 86 GLY A N 1
ATOM 680 C CA . GLY A 1 86 ? -7.451 5.013 4.444 1.00 93.00 86 GLY A CA 1
ATOM 681 C C . GLY A 1 86 ? -7.770 3.883 5.429 1.00 93.00 86 GLY A C 1
ATOM 682 O O . GLY A 1 86 ? -8.837 3.888 6.043 1.00 93.00 86 GLY A O 1
ATOM 683 N N . GLY A 1 87 ? -6.838 2.948 5.630 1.00 93.50 87 GLY A N 1
ATOM 684 C CA . GLY A 1 87 ? -7.000 1.807 6.533 1.00 93.50 87 GLY A CA 1
ATOM 685 C C . GLY A 1 87 ? -7.218 2.223 7.990 1.00 93.50 87 GLY A C 1
ATOM 686 O O . GLY A 1 87 ? -8.192 1.808 8.617 1.00 93.50 87 GLY A O 1
ATOM 687 N N . TRP A 1 88 ? -6.383 3.112 8.529 1.00 94.75 88 TRP A N 1
ATOM 688 C CA . TRP A 1 88 ? -6.526 3.593 9.906 1.00 94.75 88 TRP A CA 1
ATOM 689 C C . TRP A 1 88 ? -7.756 4.479 10.109 1.00 94.75 88 TRP A C 1
ATOM 691 O O . TRP A 1 88 ? -8.414 4.367 11.147 1.00 94.75 88 TRP A O 1
ATOM 701 N N . SER A 1 89 ? -8.134 5.295 9.119 1.00 93.56 89 SER A N 1
ATOM 702 C CA . SER A 1 89 ? -9.383 6.074 9.172 1.00 93.56 89 SER A CA 1
ATOM 703 C C . SER A 1 89 ? -10.611 5.162 9.257 1.00 93.56 89 SER A C 1
ATOM 705 O O . SER A 1 89 ? -11.525 5.405 10.053 1.00 93.56 89 SER A O 1
ATOM 707 N N . LEU A 1 90 ? -10.608 4.061 8.503 1.00 92.19 90 LEU A N 1
ATOM 708 C CA . LEU A 1 90 ? -11.636 3.031 8.575 1.00 92.19 90 LEU A CA 1
ATOM 709 C C . LEU A 1 90 ? -11.694 2.384 9.965 1.00 92.19 90 LEU A C 1
ATOM 711 O O . LEU A 1 90 ? -12.780 2.267 10.543 1.00 92.19 90 LEU A O 1
ATOM 715 N N . VAL A 1 91 ? -10.543 1.992 10.520 1.00 93.50 91 VAL A N 1
ATOM 716 C CA . VAL A 1 91 ? -10.456 1.384 11.858 1.00 93.50 91 VAL A CA 1
ATOM 717 C C . VAL A 1 91 ? -10.963 2.329 12.937 1.00 93.50 91 VAL A C 1
ATOM 719 O O . VAL A 1 91 ? -11.749 1.907 13.787 1.00 93.50 91 VAL A O 1
ATOM 722 N N . ALA A 1 92 ? -10.591 3.608 12.885 1.00 93.38 92 ALA A N 1
ATOM 723 C CA . ALA A 1 92 ? -11.067 4.613 13.830 1.00 93.38 92 ALA A CA 1
ATOM 724 C C . ALA A 1 92 ? -12.603 4.697 13.837 1.00 93.38 92 ALA A C 1
ATOM 726 O O . ALA A 1 92 ? -13.228 4.623 14.897 1.00 93.38 92 ALA A O 1
ATOM 727 N N . ARG A 1 93 ? -13.238 4.742 12.657 1.00 92.19 93 ARG A N 1
ATOM 728 C CA . ARG A 1 93 ? -14.709 4.758 12.555 1.00 92.19 93 ARG A CA 1
ATOM 729 C C . ARG A 1 93 ? -15.355 3.453 13.018 1.00 92.19 93 ARG A C 1
ATOM 731 O O . ARG A 1 93 ? -16.411 3.489 13.651 1.00 92.19 93 ARG A O 1
ATOM 738 N N . MET A 1 94 ? -14.746 2.306 12.716 1.00 91.94 94 MET A N 1
ATOM 739 C CA . MET A 1 94 ? -15.222 1.001 13.193 1.00 91.94 94 MET A CA 1
ATOM 740 C C . MET A 1 94 ? -15.195 0.931 14.722 1.00 91.94 94 MET A C 1
ATOM 742 O O . MET A 1 94 ? -16.177 0.498 15.330 1.00 91.94 94 MET A O 1
ATOM 746 N N . ARG A 1 95 ? -14.107 1.398 15.344 1.00 94.19 95 ARG A N 1
ATOM 747 C CA . ARG A 1 95 ? -13.957 1.457 16.803 1.00 94.19 95 ARG A CA 1
ATOM 748 C C . ARG A 1 95 ? -14.992 2.375 17.430 1.00 94.19 95 ARG A C 1
ATOM 750 O O . ARG A 1 95 ? -15.713 1.915 18.308 1.00 94.19 95 ARG A O 1
ATOM 757 N N . GLN A 1 96 ? -15.142 3.598 16.918 1.00 94.31 96 GLN A N 1
ATOM 758 C CA . GLN A 1 96 ? -16.137 4.550 17.418 1.00 94.31 96 GLN A CA 1
ATOM 759 C C . GLN A 1 96 ? -17.547 3.951 17.388 1.00 94.31 96 GLN A C 1
ATOM 761 O O . GLN A 1 96 ? -18.235 3.903 18.401 1.00 94.31 96 GLN A O 1
ATOM 766 N N . LYS A 1 97 ? -17.958 3.395 16.243 1.00 92.50 97 LYS A N 1
ATOM 767 C CA . LYS A 1 97 ? -19.297 2.817 16.086 1.00 92.50 97 LYS A CA 1
ATOM 768 C C . LYS A 1 97 ? -19.532 1.602 16.983 1.00 92.50 97 LYS A C 1
ATOM 770 O O . LYS A 1 97 ? -20.641 1.405 17.477 1.00 92.50 97 LYS A O 1
ATOM 775 N N . THR A 1 98 ? -18.510 0.768 17.158 1.00 92.81 98 THR A N 1
ATOM 776 C CA . THR A 1 98 ? -18.589 -0.416 18.024 1.00 92.81 98 THR A CA 1
ATOM 777 C C . THR A 1 98 ? -18.697 0.003 19.484 1.00 92.81 98 THR A C 1
ATOM 779 O O . THR A 1 98 ? -19.546 -0.515 20.204 1.00 92.81 98 THR A O 1
ATOM 782 N N . TYR A 1 99 ? -17.903 0.988 19.896 1.00 94.19 99 TYR A N 1
ATOM 783 C CA . TYR A 1 99 ? -17.936 1.558 21.235 1.00 94.19 99 TYR A CA 1
ATOM 784 C C . TYR A 1 99 ? -19.299 2.191 21.554 1.00 94.19 99 TYR A C 1
ATOM 786 O O . TYR A 1 99 ? -19.942 1.795 22.526 1.00 94.19 99 TYR A O 1
ATOM 794 N N . ASP A 1 100 ? -19.803 3.064 20.675 1.00 95.56 100 ASP A N 1
ATOM 795 C CA . ASP A 1 100 ? -21.114 3.715 20.821 1.00 95.56 100 ASP A CA 1
ATOM 796 C C . ASP A 1 100 ? -22.267 2.705 20.900 1.00 95.56 100 ASP A C 1
ATOM 798 O O . ASP A 1 100 ? -23.297 2.959 21.529 1.00 95.56 100 ASP A O 1
ATOM 802 N N . HIS A 1 101 ? -22.128 1.562 20.223 1.00 94.12 101 HIS A N 1
ATOM 803 C CA . HIS A 1 101 ? -23.113 0.492 20.280 1.00 94.12 101 HIS A CA 1
ATOM 804 C C . HIS A 1 101 ? -23.034 -0.279 21.599 1.00 94.12 101 HIS A C 1
ATOM 806 O O . HIS A 1 101 ? -24.071 -0.502 22.220 1.00 94.12 101 HIS A O 1
ATOM 812 N N . ILE A 1 102 ? -21.826 -0.647 22.043 1.00 93.25 102 ILE A N 1
ATOM 813 C CA . ILE A 1 102 ? -21.613 -1.389 23.293 1.00 93.25 102 ILE A CA 1
ATOM 814 C C . ILE A 1 102 ? -22.147 -0.596 24.489 1.00 93.25 102 ILE A C 1
ATOM 816 O O . ILE A 1 102 ? -22.839 -1.171 25.324 1.00 93.25 102 ILE A O 1
ATOM 820 N N . GLN A 1 103 ? -21.915 0.718 24.543 1.00 93.75 103 GLN A N 1
ATOM 821 C CA . GLN A 1 103 ? -22.399 1.570 25.638 1.00 93.75 103 GLN A CA 1
ATOM 822 C C . GLN A 1 103 ? -23.928 1.590 25.804 1.00 93.75 103 GLN A C 1
ATOM 824 O O . GLN A 1 103 ? -24.422 1.907 26.881 1.00 93.75 103 GLN A O 1
ATOM 829 N N . LYS A 1 104 ? -24.687 1.259 24.754 1.00 95.94 104 LYS A N 1
ATOM 830 C CA . LYS A 1 104 ? -26.161 1.269 24.760 1.00 95.94 104 LYS A CA 1
ATOM 831 C C . LYS A 1 104 ? -26.770 -0.091 25.108 1.00 95.94 104 LYS A C 1
ATOM 833 O O . LYS A 1 104 ? -27.992 -0.229 25.108 1.00 95.94 104 LYS A O 1
ATOM 838 N N . LEU A 1 105 ? -25.948 -1.111 25.351 1.00 94.25 105 LEU A N 1
ATOM 839 C CA . LEU A 1 105 ? -26.423 -2.453 25.675 1.00 94.25 105 LEU A CA 1
ATOM 840 C C . LEU A 1 105 ? -26.876 -2.542 27.137 1.00 94.25 105 LEU A C 1
ATOM 842 O O . LEU A 1 105 ? -26.342 -1.884 28.024 1.00 94.25 105 LEU A O 1
ATOM 846 N N . SER A 1 106 ? -27.872 -3.390 27.396 1.00 94.88 106 SER A N 1
ATOM 847 C CA . SER A 1 106 ? -28.386 -3.630 28.749 1.00 94.88 106 SER A CA 1
ATOM 848 C C . SER A 1 106 ? -27.328 -4.258 29.662 1.00 94.88 106 SER A C 1
ATOM 850 O O . SER A 1 106 ? -26.551 -5.089 29.196 1.00 94.88 106 SER A O 1
ATOM 852 N N . LEU A 1 107 ? -27.396 -4.009 30.973 1.00 91.88 107 LEU A N 1
ATOM 853 C CA . LEU A 1 107 ? -26.555 -4.665 31.992 1.00 91.88 107 LEU A CA 1
ATOM 854 C C . LEU A 1 107 ? -26.524 -6.200 31.871 1.00 91.88 107 LEU A C 1
ATOM 856 O O . LEU A 1 107 ? -25.463 -6.804 32.005 1.00 91.88 107 LEU A O 1
ATOM 860 N N . ARG A 1 108 ? -27.653 -6.828 31.513 1.00 93.69 108 ARG A N 1
ATOM 861 C CA . ARG A 1 108 ? -27.742 -8.279 31.266 1.00 93.69 108 ARG A CA 1
ATOM 862 C C . ARG A 1 108 ? -26.768 -8.769 30.189 1.00 93.69 108 ARG A C 1
ATOM 864 O O . ARG A 1 108 ? -26.245 -9.868 30.289 1.00 93.69 108 ARG A O 1
ATOM 871 N N . PHE A 1 109 ? -26.479 -7.958 29.171 1.00 91.31 109 PHE A N 1
ATOM 872 C CA . PHE A 1 109 ? -25.526 -8.323 28.117 1.00 91.31 109 PHE A CA 1
ATOM 873 C C . PHE A 1 109 ? -24.101 -8.516 28.657 1.00 91.31 109 PHE A C 1
ATOM 875 O O . PHE A 1 109 ? -23.359 -9.339 28.112 1.00 91.31 109 PHE A O 1
ATOM 882 N N . PHE A 1 110 ? -23.742 -7.754 29.695 1.00 92.88 110 PHE A N 1
ATOM 883 C CA . PHE A 1 110 ? -22.418 -7.742 30.314 1.00 92.88 110 PHE A CA 1
ATOM 884 C C . PHE A 1 110 ? -22.246 -8.808 31.402 1.00 92.88 110 PHE A C 1
ATOM 886 O O . PHE A 1 110 ? -21.112 -9.143 31.722 1.00 92.88 110 PHE A O 1
ATOM 893 N N . GLN A 1 111 ? -23.334 -9.375 31.938 1.00 92.00 111 GLN A N 1
ATOM 894 C CA . GLN A 1 111 ? -23.262 -10.436 32.955 1.00 92.00 111 GLN A CA 1
ATOM 895 C C . GLN A 1 111 ? -22.600 -11.714 32.418 1.00 92.00 111 GLN A C 1
ATOM 897 O O . GLN A 1 111 ? -21.815 -12.336 33.125 1.00 92.00 111 GLN A O 1
ATOM 902 N N . ASP A 1 112 ? -22.843 -12.046 31.146 1.00 88.62 112 ASP A N 1
ATOM 903 C CA . ASP A 1 112 ? -22.367 -13.292 30.528 1.00 88.62 112 ASP A CA 1
ATOM 904 C C . ASP A 1 112 ? -21.152 -13.094 29.599 1.00 88.62 112 ASP A C 1
ATOM 906 O O . ASP A 1 112 ? -20.804 -13.992 28.829 1.00 88.62 112 ASP A O 1
ATOM 910 N N . LYS A 1 113 ? -20.526 -11.905 29.582 1.00 89.06 113 LYS A N 1
ATOM 911 C CA . LYS A 1 113 ? -19.403 -11.606 28.672 1.00 89.06 113 LYS A CA 1
ATOM 912 C C . LYS A 1 113 ? -18.237 -10.934 29.387 1.00 89.06 113 LYS A C 1
ATOM 914 O O . LYS A 1 113 ? -18.393 -9.811 29.862 1.00 89.06 113 LYS A O 1
ATOM 919 N N . PRO A 1 114 ? -17.038 -11.543 29.373 1.00 91.31 114 PRO A N 1
ATOM 920 C CA . PRO A 1 114 ? -15.848 -10.912 29.922 1.00 91.31 114 PRO A CA 1
ATOM 921 C C . PRO A 1 114 ? -15.535 -9.595 29.204 1.00 91.31 114 PRO A C 1
ATOM 923 O O . PRO A 1 114 ? -15.439 -9.557 27.974 1.00 91.31 114 PRO A O 1
ATOM 926 N N . 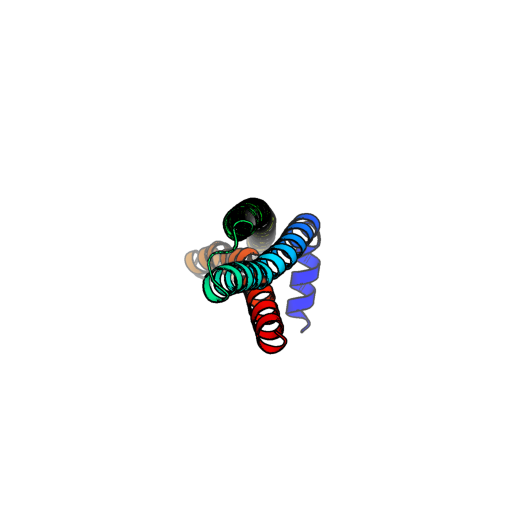THR A 1 115 ? -15.275 -8.529 29.964 1.00 90.12 115 THR A N 1
ATOM 927 C CA . THR A 1 115 ? -14.867 -7.220 29.422 1.00 90.12 115 THR A CA 1
ATOM 928 C C . THR A 1 115 ? -13.657 -7.337 28.491 1.00 90.12 115 THR A C 1
ATOM 930 O O . THR A 1 115 ? -13.619 -6.697 27.442 1.00 90.12 115 THR A O 1
ATOM 933 N N . GLY A 1 116 ? -12.705 -8.223 28.808 1.00 92.31 116 GLY A N 1
ATOM 934 C CA . GLY A 1 116 ? -11.540 -8.491 27.959 1.00 92.31 116 GLY A CA 1
ATOM 935 C C . GLY A 1 116 ? -11.903 -9.002 26.560 1.00 92.31 116 GLY A C 1
ATOM 936 O O . GLY A 1 116 ? -11.279 -8.600 25.581 1.00 92.31 116 GLY A O 1
ATOM 937 N N . GLN A 1 117 ? -12.961 -9.810 26.432 1.00 91.81 117 GLN A N 1
ATOM 938 C CA . GLN A 1 117 ? -13.434 -10.290 25.132 1.00 91.81 117 GLN A CA 1
ATOM 939 C C . GLN A 1 117 ? -14.025 -9.146 24.296 1.00 91.81 117 GLN A C 1
ATOM 941 O O . GLN A 1 117 ? -13.780 -9.069 23.094 1.00 91.81 117 GLN A O 1
ATOM 946 N N . LEU A 1 118 ? -14.778 -8.236 24.923 1.00 91.88 118 LEU A N 1
ATOM 947 C CA . LEU A 1 118 ? -15.337 -7.059 24.249 1.00 91.88 118 LEU A CA 1
ATOM 948 C C . LEU A 1 118 ? -14.229 -6.106 23.783 1.00 91.88 118 LEU A C 1
ATOM 950 O O . LEU A 1 118 ? -14.253 -5.650 22.640 1.00 91.88 118 LEU A O 1
ATOM 954 N N . MET A 1 119 ? -13.231 -5.870 24.638 1.00 92.00 119 MET A N 1
ATOM 955 C CA . MET A 1 119 ? -12.056 -5.060 24.307 1.00 92.00 119 MET A CA 1
ATOM 956 C C . MET A 1 119 ? -11.243 -5.675 23.166 1.00 92.00 119 MET A C 1
ATOM 958 O O . MET A 1 119 ? -10.885 -4.969 22.227 1.00 92.00 119 MET A O 1
ATOM 962 N N . SER A 1 120 ? -11.008 -6.990 23.201 1.00 93.44 120 SER A N 1
ATOM 963 C CA . SER A 1 120 ? -10.297 -7.705 22.137 1.00 93.44 120 SER A CA 1
ATOM 964 C C . SER A 1 120 ? -11.022 -7.582 20.796 1.00 93.44 120 SER A C 1
ATOM 966 O O . SER A 1 120 ? -10.404 -7.181 19.815 1.00 93.44 120 SER A O 1
ATOM 968 N N . ARG A 1 121 ? -12.344 -7.788 20.748 1.00 88.56 121 ARG A N 1
ATOM 969 C CA . ARG A 1 121 ? -13.119 -7.593 19.510 1.00 88.56 121 ARG A CA 1
ATOM 970 C C . ARG A 1 121 ? -13.067 -6.151 19.010 1.00 88.56 121 ARG A C 1
ATOM 972 O O . ARG A 1 121 ? -12.910 -5.897 17.822 1.00 88.56 121 ARG A O 1
ATOM 979 N N . MET A 1 122 ? -13.174 -5.180 19.912 1.00 91.50 122 MET A N 1
ATOM 980 C CA . MET A 1 122 ? -13.120 -3.770 19.536 1.00 91.50 122 MET A CA 1
ATOM 981 C C . MET A 1 122 ? -11.742 -3.365 19.005 1.00 91.50 122 MET A C 1
ATOM 983 O O . MET A 1 122 ? -11.676 -2.563 18.081 1.00 91.50 122 MET A O 1
ATOM 987 N N . ILE A 1 123 ? -10.645 -3.876 19.565 1.00 91.75 123 ILE A N 1
ATOM 988 C CA . ILE A 1 123 ? -9.286 -3.442 19.215 1.00 91.75 123 ILE A CA 1
ATOM 989 C C . ILE A 1 123 ? -8.692 -4.317 18.112 1.00 91.75 123 ILE A C 1
ATOM 991 O O . ILE A 1 123 ? -8.273 -3.777 17.087 1.00 91.75 123 ILE A O 1
ATOM 995 N N . SER A 1 124 ? -8.659 -5.634 18.321 1.00 92.00 124 SER A N 1
ATOM 996 C CA . SER A 1 124 ? -7.996 -6.608 17.451 1.00 92.00 124 SER A CA 1
ATOM 997 C C . SER A 1 124 ? -8.797 -6.879 16.180 1.00 92.00 124 SER A C 1
ATOM 999 O O . SER A 1 124 ? -8.247 -6.748 15.089 1.00 92.00 124 SER A O 1
ATOM 1001 N N . ASP A 1 125 ? -10.100 -7.172 16.279 1.00 89.50 125 ASP A N 1
ATOM 1002 C CA . ASP A 1 125 ? -10.888 -7.486 15.073 1.00 89.50 125 ASP A CA 1
ATOM 1003 C C . ASP A 1 125 ? -11.018 -6.261 14.162 1.00 89.50 125 ASP A 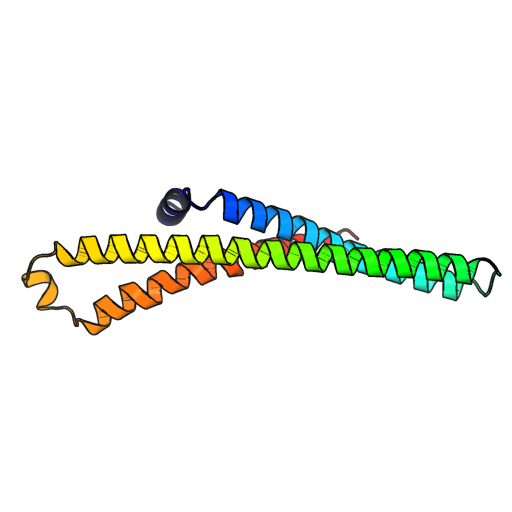C 1
ATOM 1005 O O . ASP A 1 125 ? -11.021 -6.390 12.937 1.00 89.50 125 ASP A O 1
ATOM 1009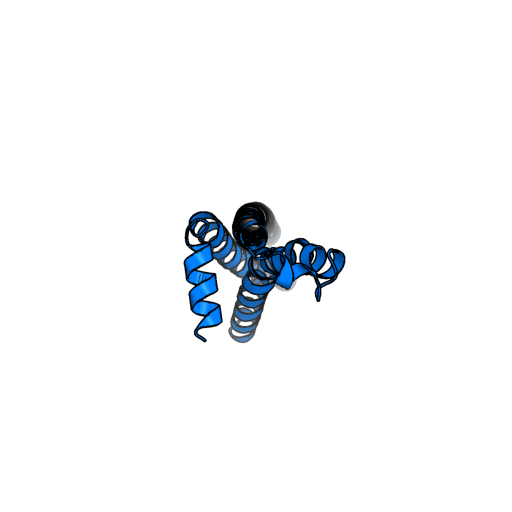 N N . THR A 1 126 ? -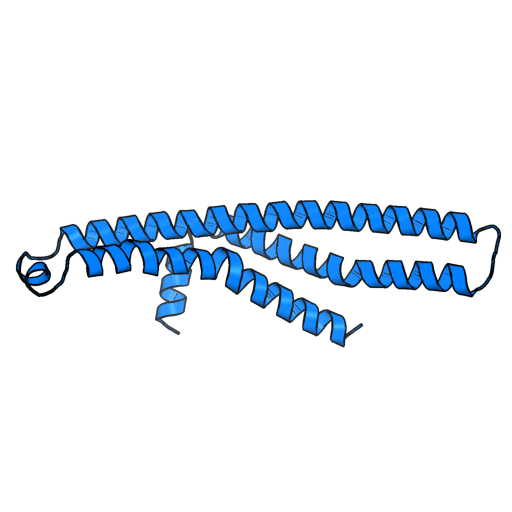11.094 -5.056 14.742 1.00 89.81 126 THR A N 1
ATOM 1010 C CA . THR A 1 126 ? -11.090 -3.829 13.939 1.00 89.81 126 THR A CA 1
ATOM 1011 C C . THR A 1 126 ? -9.725 -3.566 13.316 1.00 89.81 126 THR A C 1
ATOM 1013 O O . THR A 1 126 ? -9.694 -3.167 12.160 1.00 89.81 126 THR A O 1
ATOM 1016 N N . ALA A 1 127 ? -8.612 -3.840 14.005 1.00 91.88 127 ALA A N 1
ATOM 1017 C CA . ALA A 1 127 ? -7.270 -3.689 13.435 1.00 91.88 127 ALA A CA 1
ATOM 1018 C C . ALA A 1 127 ? -7.053 -4.590 12.209 1.00 91.88 127 ALA A C 1
ATOM 1020 O O . ALA A 1 127 ? -6.481 -4.142 11.222 1.00 91.88 127 ALA A O 1
ATOM 1021 N N . ASN A 1 128 ? -7.619 -5.801 12.201 1.00 90.62 128 ASN A N 1
ATOM 1022 C CA . ASN A 1 128 ? -7.567 -6.679 11.028 1.00 90.62 128 ASN A CA 1
ATOM 1023 C C . ASN A 1 128 ? -8.185 -6.039 9.768 1.00 90.62 128 ASN A C 1
ATOM 1025 O O . ASN A 1 128 ? -7.820 -6.404 8.653 1.00 90.62 128 ASN A O 1
ATOM 1029 N N . MET A 1 129 ? -9.105 -5.073 9.908 1.00 89.75 129 MET A N 1
ATOM 1030 C CA . MET A 1 129 ? -9.656 -4.345 8.757 1.00 89.75 129 MET A CA 1
ATOM 1031 C C . MET A 1 129 ? -8.623 -3.430 8.098 1.00 89.75 129 MET A C 1
ATOM 1033 O O . MET A 1 129 ? -8.657 -3.265 6.878 1.00 89.75 129 MET A O 1
ATOM 1037 N N . GLU A 1 130 ? -7.703 -2.854 8.875 1.00 92.31 130 GLU A N 1
ATOM 1038 C CA . GLU A 1 130 ? -6.578 -2.106 8.316 1.00 92.31 130 GLU A CA 1
ATOM 1039 C C . GLU A 1 130 ? -5.689 -3.046 7.512 1.00 92.31 130 GLU A C 1
ATOM 1041 O O . GLU A 1 130 ? -5.474 -2.794 6.333 1.00 92.31 130 GLU A O 1
ATOM 1046 N N . THR A 1 131 ? -5.316 -4.198 8.069 1.00 91.69 131 THR A N 1
ATOM 1047 C CA . THR A 1 131 ? -4.437 -5.142 7.371 1.00 91.69 131 THR A CA 1
ATOM 1048 C C . THR A 1 131 ? -5.060 -5.646 6.070 1.00 91.69 131 THR A C 1
ATOM 1050 O O . THR A 1 131 ? -4.395 -5.734 5.037 1.00 91.69 131 THR A O 1
ATOM 1053 N N . LEU A 1 132 ? -6.366 -5.916 6.079 1.00 90.12 132 LEU A N 1
ATOM 1054 C CA . LEU A 1 132 ? -7.091 -6.313 4.875 1.00 90.12 132 LEU A CA 1
ATOM 1055 C C . LEU A 1 132 ? -7.092 -5.215 3.801 1.00 90.12 132 LEU A C 1
ATOM 1057 O O . LEU A 1 132 ? -6.905 -5.513 2.623 1.00 90.12 132 LEU A O 1
ATOM 1061 N N . THR A 1 133 ? -7.318 -3.958 4.186 1.00 88.94 133 THR A N 1
ATOM 1062 C CA . THR A 1 133 ? -7.508 -2.854 3.230 1.00 88.94 133 THR A CA 1
ATOM 1063 C C . THR A 1 133 ? -6.212 -2.180 2.793 1.00 88.94 133 THR A C 1
ATOM 1065 O O . THR A 1 133 ? -6.110 -1.784 1.634 1.00 88.94 133 THR A O 1
ATOM 1068 N N . ALA A 1 134 ? -5.224 -2.075 3.680 1.00 90.50 134 ALA A N 1
ATOM 1069 C CA . ALA A 1 134 ? -3.956 -1.402 3.428 1.00 90.50 134 ALA A CA 1
ATOM 1070 C C . ALA A 1 134 ? -2.865 -2.331 2.868 1.00 90.50 134 ALA A C 1
ATOM 1072 O O . ALA A 1 134 ? -1.954 -1.845 2.196 1.00 90.50 134 ALA A O 1
ATOM 1073 N N . HIS A 1 135 ? -2.973 -3.645 3.105 1.00 90.12 135 HIS A N 1
ATOM 1074 C CA . HIS A 1 135 ? -1.988 -4.636 2.660 1.00 90.12 135 HIS A CA 1
ATOM 1075 C C . HIS A 1 135 ? -2.600 -5.714 1.771 1.00 90.12 135 HIS A C 1
ATOM 1077 O O . HIS A 1 135 ? -2.307 -5.759 0.580 1.00 90.12 135 HIS A O 1
ATOM 1083 N N . ALA A 1 136 ? -3.495 -6.550 2.311 1.00 90.81 136 ALA A N 1
ATOM 1084 C CA . ALA A 1 136 ? -3.918 -7.772 1.626 1.00 90.81 136 ALA A CA 1
ATOM 1085 C C . ALA A 1 136 ? -4.554 -7.498 0.253 1.00 90.81 136 ALA A C 1
ATOM 1087 O O . ALA A 1 136 ? -4.183 -8.127 -0.733 1.00 90.81 136 ALA A O 1
ATOM 1088 N N . LEU A 1 137 ? -5.484 -6.542 0.166 1.00 89.00 137 LEU A N 1
ATOM 1089 C CA . LEU A 1 137 ? -6.127 -6.187 -1.102 1.00 89.00 137 LEU A CA 1
ATOM 1090 C C . LEU A 1 137 ? -5.140 -5.586 -2.128 1.00 89.00 137 LEU A C 1
ATOM 1092 O O . LEU A 1 137 ? -5.096 -6.101 -3.250 1.00 89.00 137 LEU A O 1
ATOM 1096 N N . PRO A 1 138 ? -4.334 -4.555 -1.789 1.00 87.62 138 PRO A N 1
ATOM 1097 C CA . PRO A 1 138 ? -3.276 -4.057 -2.671 1.00 87.62 138 PRO A CA 1
ATOM 1098 C C . PRO A 1 138 ? -2.293 -5.133 -3.142 1.00 87.62 138 PRO A C 1
ATOM 1100 O O . PRO A 1 138 ? -1.993 -5.201 -4.334 1.00 87.62 138 PRO A O 1
ATOM 1103 N N . ASP A 1 139 ? -1.826 -5.990 -2.233 1.00 90.50 139 ASP A N 1
ATOM 1104 C CA . ASP A 1 139 ? -0.830 -7.019 -2.532 1.00 90.50 139 ASP A CA 1
ATOM 1105 C C . ASP A 1 139 ? -1.411 -8.103 -3.440 1.00 90.50 139 ASP A C 1
ATOM 1107 O O . ASP A 1 139 ? -0.776 -8.496 -4.418 1.00 90.50 139 ASP A O 1
ATOM 1111 N N . MET A 1 140 ? -2.646 -8.549 -3.183 1.00 93.00 140 MET A N 1
ATOM 1112 C CA . MET A 1 140 ? -3.340 -9.493 -4.063 1.00 93.00 140 MET A CA 1
ATOM 1113 C C . MET A 1 140 ? -3.510 -8.923 -5.472 1.00 93.00 140 MET A C 1
ATOM 1115 O O . MET A 1 140 ? -3.246 -9.628 -6.448 1.00 93.00 140 MET A O 1
ATOM 1119 N N . LEU A 1 141 ? -3.915 -7.654 -5.592 1.00 90.19 141 LEU A N 1
ATOM 1120 C CA . LEU A 1 141 ? -4.062 -6.986 -6.885 1.00 90.19 141 LEU A CA 1
ATOM 1121 C C . LEU A 1 141 ? -2.713 -6.897 -7.614 1.00 90.19 141 LEU A C 1
ATOM 1123 O O . LEU A 1 141 ? -2.607 -7.322 -8.763 1.00 90.19 141 LEU A O 1
ATOM 1127 N N . SER A 1 142 ? -1.679 -6.407 -6.926 1.00 89.12 142 SER A N 1
ATOM 1128 C CA . SER A 1 142 ? -0.320 -6.270 -7.459 1.00 89.12 142 SER A CA 1
ATOM 1129 C C . SER A 1 142 ? 0.245 -7.607 -7.938 1.00 89.12 142 SER A C 1
ATOM 1131 O O . SER A 1 142 ? 0.714 -7.710 -9.070 1.00 89.12 142 SER A O 1
ATOM 1133 N N . ASN A 1 143 ? 0.159 -8.648 -7.105 1.00 92.06 143 ASN A N 1
ATOM 1134 C CA . ASN A 1 143 ? 0.722 -9.964 -7.398 1.00 92.06 143 ASN A CA 1
ATOM 1135 C C . ASN A 1 143 ? -0.017 -10.660 -8.540 1.00 92.06 143 ASN A C 1
ATOM 1137 O O . ASN A 1 143 ? 0.621 -11.275 -9.390 1.00 92.06 143 ASN A O 1
ATOM 1141 N N . THR A 1 144 ? -1.346 -10.533 -8.599 1.00 93.56 144 THR A N 1
ATOM 1142 C CA . THR A 1 144 ? -2.141 -11.094 -9.703 1.00 93.56 144 THR A CA 1
ATOM 1143 C C . THR A 1 144 ? -1.773 -10.422 -11.024 1.00 93.56 144 THR A C 1
ATOM 1145 O O . THR A 1 144 ? -1.531 -11.103 -12.018 1.00 93.56 144 THR A O 1
ATOM 1148 N N . LEU A 1 145 ? -1.677 -9.090 -11.035 1.00 91.19 145 LEU A N 1
ATOM 1149 C CA . LEU A 1 145 ? -1.294 -8.335 -12.229 1.00 91.19 145 LEU A CA 1
ATOM 1150 C C . LEU A 1 145 ? 0.139 -8.623 -12.663 1.00 91.19 145 LEU A C 1
ATOM 1152 O O . LEU A 1 145 ? 0.394 -8.746 -13.856 1.00 91.19 145 LEU A O 1
ATOM 1156 N N . LEU A 1 146 ? 1.064 -8.755 -11.714 1.00 91.50 146 LEU A N 1
ATOM 1157 C CA . LEU A 1 146 ? 2.447 -9.113 -12.004 1.00 91.50 146 LEU A CA 1
ATOM 1158 C C . LEU A 1 146 ? 2.525 -10.514 -12.613 1.00 91.50 146 LEU A C 1
ATOM 1160 O O . LEU A 1 146 ? 3.200 -10.689 -13.620 1.00 91.50 146 LEU A O 1
ATOM 1164 N N . LEU A 1 147 ? 1.802 -11.488 -12.053 1.00 93.81 147 LEU A N 1
ATOM 1165 C CA . LEU A 1 147 ? 1.760 -12.856 -12.571 1.00 93.81 147 LEU A CA 1
ATOM 1166 C C . LEU A 1 147 ? 1.247 -12.894 -14.014 1.00 93.81 147 LEU A C 1
ATOM 1168 O O . LEU A 1 147 ? 1.881 -13.515 -14.866 1.00 93.81 147 LEU A O 1
ATOM 1172 N N . ILE A 1 148 ? 0.140 -12.198 -14.298 1.00 93.12 148 ILE A N 1
ATOM 1173 C CA . ILE A 1 148 ? -0.409 -12.073 -15.658 1.00 93.12 148 ILE A CA 1
ATOM 1174 C C . ILE A 1 148 ? 0.589 -11.355 -16.573 1.00 93.12 148 ILE A C 1
ATOM 1176 O O . ILE A 1 148 ? 0.848 -11.800 -17.685 1.00 93.12 148 ILE A O 1
ATOM 1180 N N . GLY A 1 149 ? 1.180 -10.257 -16.102 1.00 88.50 149 GLY A N 1
ATOM 1181 C CA . GLY A 1 149 ? 2.131 -9.470 -16.878 1.00 88.50 149 GLY A CA 1
ATOM 1182 C C . GLY A 1 149 ? 3.360 -10.275 -17.286 1.00 88.50 149 GLY A C 1
ATOM 1183 O O . GLY A 1 149 ? 3.746 -10.227 -18.444 1.00 88.50 149 GLY A O 1
ATOM 1184 N N . VAL A 1 150 ? 3.931 -11.055 -16.366 1.00 90.38 150 VAL A N 1
ATOM 1185 C CA . VAL A 1 150 ? 5.103 -11.905 -16.631 1.00 90.38 150 VAL A CA 1
ATOM 1186 C C . VAL A 1 150 ? 4.770 -13.088 -17.538 1.00 90.38 150 VAL A C 1
ATOM 1188 O O . VAL A 1 150 ? 5.626 -13.514 -18.294 1.00 90.38 150 VAL A O 1
ATOM 1191 N N . THR A 1 151 ? 3.551 -13.633 -17.493 1.00 91.25 151 THR A N 1
ATOM 1192 C CA . THR A 1 151 ? 3.174 -14.752 -18.382 1.00 91.25 151 THR A CA 1
ATOM 1193 C C . THR A 1 151 ? 2.940 -14.325 -19.829 1.00 91.25 151 THR A C 1
ATOM 1195 O O . THR A 1 151 ? 3.044 -15.158 -20.725 1.00 91.25 151 THR A O 1
ATOM 1198 N N . VAL A 1 152 ? 2.612 -13.054 -20.067 1.00 87.94 152 VAL A N 1
ATOM 1199 C CA . VAL A 1 152 ? 2.406 -12.500 -21.416 1.00 87.94 152 VAL A CA 1
ATOM 1200 C C . VAL A 1 152 ? 3.722 -12.043 -22.072 1.00 87.94 152 VAL A C 1
ATOM 1202 O O . VAL A 1 152 ? 3.781 -11.973 -23.299 1.00 87.94 152 VAL A O 1
ATOM 1205 N N . LEU A 1 153 ? 4.748 -11.718 -21.275 1.00 79.12 153 LEU A N 1
ATOM 1206 C CA . LEU A 1 153 ? 6.029 -11.113 -21.688 1.00 79.12 153 LEU A CA 1
ATOM 1207 C C . LEU A 1 153 ? 7.140 -12.148 -21.909 1.00 79.12 153 LEU A C 1
ATOM 1209 O O . LEU A 1 153 ? 7.936 -11.937 -22.855 1.00 79.12 153 LEU A O 1
#